Protein AF-A0A100VZN6-F1 (afdb_monomer_lite)

Radius of gyration: 18.13 Å; chains: 1; bounding box: 54×44×52 Å

InterPro domains:
  IPR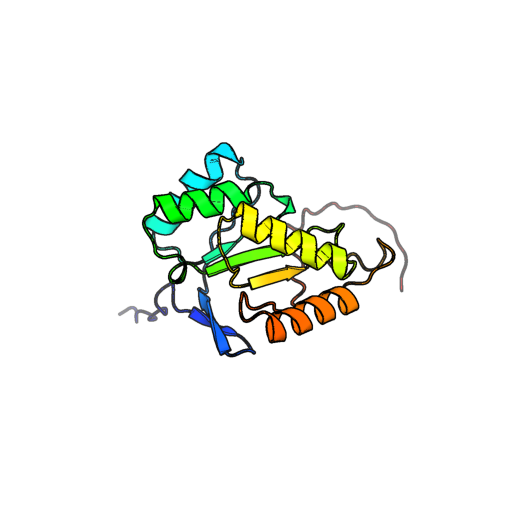018170 Aldo/keto reductase, conserved site [PS00798] (48-65)
  IPR020471 Aldo-keto reductase [PR00069] (44-68)
  IPR020471 Aldo-keto reductase [PR00069] (100-118)
  IPR020471 Aldo-keto reductase [PTHR43827] (14-124)
  IPR023210 NADP-dependent oxidoreductase domain [PF00248] (31-123)
  IPR036812 NAD(P)-dependent oxidoreductase domain superfamily [G3DSA:3.20.20.100] (6-140)
  IPR036812 NAD(P)-dependent oxidoreductase domain superfamily [SSF51430] (12-123)

Secondary structure (DSSP, 8-state):
------PPPTTPEEEPTTS-EEESS-EE-TT--HHHHHHHHHHHHHTT--EEE--GGGS-HHHHHHHHHHTT--GGGSEEEEEE-TT--SHHHHHHHHHHHHHHHT-S--SEEEES---TTSSSS-HHHHHHHHHHHHHHHSS------B------------------

pLDDT: mean 77.94, std 24.44, range [25.25, 98.75]

Structure (mmCIF, N/CA/C/O backbone):
data_AF-A0A100VZN6-F1
#
_entry.id   AF-A0A100VZN6-F1
#
loop_
_atom_site.group_PDB
_atom_site.id
_atom_site.type_symbol
_atom_site.label_atom_id
_atom_site.label_alt_id
_atom_site.label_comp_id
_atom_site.label_asym_id
_atom_site.label_entity_id
_atom_site.label_seq_id
_atom_site.pdbx_PDB_ins_code
_atom_site.Cartn_x
_atom_site.Cartn_y
_atom_site.Cartn_z
_atom_site.occupancy
_atom_site.B_iso_or_equiv
_atom_site.auth_seq_id
_atom_site.auth_comp_id
_atom_site.auth_asym_id
_atom_site.auth_atom_id
_atom_site.pdbx_PDB_model_num
ATOM 1 N N . MET A 1 1 ? 1.903 29.029 32.010 1.00 39.12 1 MET A N 1
ATOM 2 C CA . MET A 1 1 ? 0.889 28.816 30.955 1.00 39.12 1 MET A CA 1
ATOM 3 C C . MET A 1 1 ? 1.608 28.298 29.721 1.00 39.12 1 MET A C 1
ATOM 5 O O . MET A 1 1 ? 2.246 29.079 29.031 1.00 39.12 1 MET A O 1
ATOM 9 N N . VAL A 1 2 ? 1.605 26.983 29.504 1.00 38.53 2 VAL A N 1
ATOM 10 C CA . VAL A 1 2 ? 2.081 26.403 28.240 1.00 38.53 2 VAL A CA 1
ATOM 11 C C . VAL A 1 2 ? 0.908 26.506 27.277 1.00 38.53 2 VAL A C 1
ATOM 13 O O . VAL A 1 2 ? -0.135 25.905 27.516 1.00 38.53 2 VAL A O 1
ATOM 16 N N . THR A 1 3 ? 1.039 27.327 26.242 1.00 41.78 3 THR A N 1
ATOM 17 C CA . THR A 1 3 ? 0.080 27.355 25.142 1.00 41.78 3 THR A CA 1
ATOM 18 C C . THR A 1 3 ? 0.146 25.995 24.456 1.00 41.78 3 THR A C 1
ATOM 20 O O . THR A 1 3 ? 1.171 25.622 23.884 1.00 41.78 3 THR A O 1
ATOM 23 N N . SER A 1 4 ? -0.919 25.197 24.564 1.00 39.62 4 SER A N 1
ATOM 24 C CA . SER A 1 4 ? -1.021 23.955 23.807 1.00 39.62 4 SER A CA 1
ATOM 25 C C . SER A 1 4 ? -1.022 24.328 22.329 1.00 39.62 4 SER A C 1
ATOM 27 O O . SER A 1 4 ? -1.999 24.882 21.825 1.00 39.62 4 SER A O 1
ATOM 29 N N . LYS A 1 5 ? 0.078 24.049 21.628 1.00 44.53 5 LYS A N 1
ATOM 30 C CA . LYS A 1 5 ? 0.048 23.936 20.172 1.00 44.53 5 LYS A CA 1
ATOM 31 C C . LYS A 1 5 ? -1.001 22.871 19.867 1.00 44.53 5 LYS A C 1
ATOM 33 O O . LYS A 1 5 ? -0.800 21.703 20.190 1.00 44.53 5 LYS A O 1
ATOM 38 N N . THR A 1 6 ? -2.140 23.276 19.324 1.00 43.06 6 THR A N 1
ATOM 39 C CA . THR A 1 6 ? -3.114 22.354 18.755 1.00 43.06 6 THR A CA 1
ATOM 40 C C . THR A 1 6 ? -2.440 21.687 17.566 1.00 43.06 6 THR A C 1
ATOM 42 O O . THR A 1 6 ? -2.294 22.274 16.496 1.00 43.06 6 THR A O 1
ATOM 45 N N . PHE A 1 7 ? -1.940 20.472 17.777 1.00 47.94 7 PHE A N 1
ATOM 46 C CA . PHE A 1 7 ? -1.597 19.599 16.669 1.00 47.94 7 PHE A CA 1
ATOM 47 C C . PHE A 1 7 ? -2.909 19.220 15.971 1.00 47.94 7 PHE A C 1
ATOM 49 O O . PHE A 1 7 ? -3.898 18.959 16.666 1.00 47.94 7 PHE A O 1
ATOM 56 N N . PRO A 1 8 ? -2.964 19.214 14.627 1.00 54.28 8 PRO A N 1
ATOM 57 C CA . PRO A 1 8 ? -4.097 18.615 13.934 1.00 54.28 8 PRO A CA 1
ATOM 58 C C . PRO A 1 8 ? -4.285 17.179 14.450 1.00 54.28 8 PRO A C 1
ATOM 60 O O . PRO A 1 8 ? -3.299 16.553 14.861 1.00 54.28 8 PRO A O 1
ATOM 63 N N . PRO A 1 9 ? -5.524 16.651 14.479 1.00 58.91 9 PRO A N 1
ATOM 64 C CA . PRO A 1 9 ? -5.742 15.265 14.876 1.00 58.91 9 PRO A CA 1
ATOM 65 C C . PRO A 1 9 ? -4.790 14.382 14.064 1.00 58.91 9 PRO A C 1
ATOM 67 O O . PRO A 1 9 ? -4.635 14.611 12.866 1.00 58.91 9 PRO A O 1
ATOM 70 N N . MET A 1 10 ? -4.135 13.407 14.705 1.00 56.81 10 MET A N 1
ATOM 71 C CA . MET A 1 10 ? -3.037 12.616 14.109 1.00 56.81 10 MET A CA 1
ATOM 72 C C . MET A 1 10 ? -3.405 11.916 12.783 1.00 56.81 10 MET A C 1
ATOM 74 O O . MET A 1 10 ? -2.522 11.457 12.065 1.00 56.81 10 MET A O 1
ATOM 78 N N . ASN A 1 11 ? -4.697 11.890 12.443 1.00 64.31 11 ASN A N 1
ATOM 79 C CA . ASN A 1 11 ? -5.272 11.281 11.251 1.00 64.31 11 ASN A CA 1
ATOM 80 C C . ASN A 1 11 ? -5.847 12.300 10.246 1.00 64.31 11 ASN A C 1
ATOM 82 O O . ASN A 1 11 ? -6.605 11.904 9.364 1.00 64.31 11 ASN A O 1
ATOM 86 N N . ALA A 1 12 ? -5.556 13.601 10.369 1.00 80.75 12 ALA A N 1
ATOM 87 C CA . ALA A 1 12 ? -6.008 14.587 9.388 1.00 80.75 12 ALA A CA 1
ATOM 88 C C . ALA A 1 12 ? -5.410 14.251 8.007 1.00 80.75 12 ALA A C 1
ATOM 90 O O . ALA A 1 12 ? -4.184 14.202 7.874 1.00 80.75 12 ALA A O 1
ATOM 91 N N . PRO A 1 13 ? -6.236 13.989 6.980 1.00 88.06 13 P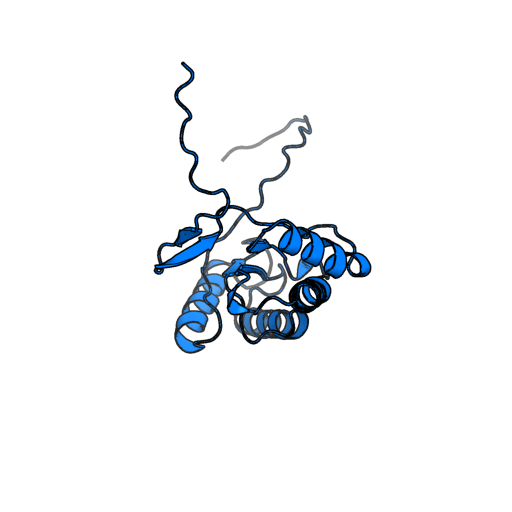RO A N 1
ATOM 92 C CA . PRO A 1 13 ? -5.712 13.606 5.685 1.00 88.06 13 PRO A CA 1
ATOM 93 C C . PRO A 1 13 ? -5.232 14.833 4.905 1.00 88.06 13 PRO A C 1
ATOM 95 O O . PRO A 1 13 ? -5.826 15.914 4.985 1.00 88.06 13 PRO A O 1
ATOM 98 N N . ILE A 1 14 ? -4.172 14.637 4.128 1.00 93.06 14 ILE A N 1
ATOM 99 C CA . ILE A 1 14 ? -3.571 15.637 3.245 1.00 93.06 14 ILE A CA 1
ATOM 100 C C . ILE A 1 14 ? -4.131 15.440 1.838 1.00 93.06 14 ILE A C 1
ATOM 102 O O . ILE A 1 14 ? -4.349 14.310 1.406 1.00 93.06 14 ILE A O 1
ATOM 106 N N . GLU A 1 15 ? -4.373 16.537 1.128 1.00 92.88 15 GLU A N 1
ATOM 107 C CA . GLU A 1 15 ? -4.788 16.502 -0.272 1.00 92.88 15 GLU A CA 1
ATOM 108 C C . GLU A 1 15 ? -3.572 16.330 -1.194 1.00 92.88 15 GLU A C 1
ATOM 110 O O . GLU A 1 15 ? -2.570 17.039 -1.071 1.00 92.88 15 GLU A O 1
ATOM 115 N N . LEU A 1 16 ? -3.657 15.359 -2.098 1.00 90.38 16 LEU A N 1
ATOM 116 C CA . LEU A 1 16 ? -2.693 15.115 -3.164 1.00 90.38 16 LEU A CA 1
ATOM 117 C C . LEU A 1 16 ? -3.001 16.002 -4.380 1.00 90.38 16 LEU A C 1
ATOM 119 O O . LEU A 1 16 ? -4.051 16.629 -4.477 1.00 90.38 16 LEU A O 1
ATOM 123 N N . ASN A 1 17 ? -2.083 16.048 -5.345 1.00 89.19 17 ASN A N 1
ATOM 124 C CA . ASN A 1 17 ? -2.208 16.895 -6.540 1.00 89.19 17 ASN A CA 1
ATOM 125 C C . ASN A 1 17 ? -3.377 16.523 -7.479 1.00 89.19 17 ASN A C 1
ATOM 127 O O . ASN A 1 17 ? -3.660 17.268 -8.416 1.00 89.19 17 ASN A O 1
ATOM 131 N N . ASP A 1 18 ? -4.033 15.389 -7.245 1.00 82.19 18 ASP A N 1
ATOM 132 C CA . ASP A 1 18 ? -5.203 14.898 -7.969 1.00 82.19 18 ASP A CA 1
ATOM 133 C C . ASP A 1 18 ? -6.516 15.062 -7.173 1.00 82.19 18 ASP A C 1
ATOM 135 O O . ASP A 1 18 ? -7.561 14.571 -7.604 1.00 82.19 18 ASP A O 1
ATOM 139 N N . GLY A 1 19 ? -6.467 15.732 -6.013 1.00 88.44 19 GLY A N 1
ATOM 140 C CA . GLY A 1 19 ? -7.597 15.924 -5.100 1.00 88.44 19 GLY A CA 1
ATOM 141 C C . GLY A 1 19 ? -7.880 14.733 -4.175 1.00 88.44 19 GLY A C 1
ATOM 142 O O . GLY A 1 19 ? -8.768 14.813 -3.323 1.00 88.44 19 GLY A O 1
ATOM 143 N N . THR A 1 20 ? -7.144 13.622 -4.302 1.00 87.44 20 THR A N 1
ATOM 144 C CA . THR A 1 20 ? -7.262 12.473 -3.395 1.00 87.44 20 THR A CA 1
ATOM 145 C C . THR A 1 20 ? -6.778 12.855 -1.998 1.00 87.44 20 THR A C 1
ATOM 147 O O . THR A 1 20 ? -5.792 13.572 -1.841 1.00 87.44 20 THR A O 1
ATOM 150 N N . ARG A 1 21 ? -7.452 12.362 -0.954 1.00 90.50 21 ARG A N 1
ATOM 151 C CA . ARG A 1 21 ? -7.091 12.638 0.443 1.00 90.50 21 ARG A CA 1
ATOM 152 C C . ARG A 1 21 ? -6.417 11.418 1.063 1.00 90.50 21 ARG A C 1
ATOM 154 O O . ARG A 1 21 ? -7.051 10.378 1.198 1.00 90.50 21 ARG A O 1
ATOM 161 N N . ILE A 1 22 ? -5.157 11.555 1.462 1.00 93.75 22 ILE A N 1
ATOM 162 C CA . ILE A 1 22 ? -4.363 10.481 2.072 1.00 93.75 22 ILE A CA 1
ATOM 163 C C . ILE A 1 22 ? -4.177 10.726 3.577 1.00 93.75 22 ILE A C 1
ATOM 165 O O . ILE A 1 22 ? -3.805 11.839 3.961 1.00 93.75 22 ILE A O 1
ATOM 169 N N . PRO A 1 23 ? -4.395 9.735 4.463 1.00 94.19 23 PRO A N 1
ATOM 170 C CA . PRO A 1 23 ? -4.049 9.884 5.873 1.00 94.19 23 PRO A CA 1
ATOM 171 C C . PRO A 1 23 ? -2.542 10.097 6.048 1.00 94.19 23 PRO A C 1
ATOM 173 O O . PRO A 1 23 ? -1.725 9.330 5.532 1.00 94.19 23 PRO A O 1
ATOM 176 N N . GLN A 1 24 ? -2.178 11.142 6.794 1.00 93.25 24 GLN A N 1
ATOM 177 C CA . GLN A 1 24 ? -0.785 11.565 6.962 1.00 93.25 24 GLN A CA 1
ATOM 178 C C . GLN A 1 24 ? 0.092 10.505 7.651 1.00 93.25 24 GLN A C 1
ATOM 180 O O . GLN A 1 24 ? 1.298 10.452 7.410 1.00 93.25 24 GLN A O 1
ATOM 185 N N . LEU A 1 25 ? -0.509 9.666 8.498 1.00 93.94 25 LEU A N 1
ATOM 186 C CA . LEU A 1 25 ? 0.158 8.583 9.209 1.00 93.94 25 LEU A CA 1
ATOM 187 C C . LEU A 1 25 ? -0.326 7.226 8.684 1.00 93.94 25 LEU A C 1
ATOM 189 O O . LEU A 1 25 ? -1.526 6.952 8.688 1.00 93.94 25 LEU A O 1
ATOM 193 N N . GLY A 1 26 ? 0.619 6.381 8.268 1.00 95.50 26 GLY A N 1
ATOM 194 C CA . GLY A 1 26 ? 0.360 5.027 7.781 1.00 95.50 26 GLY A CA 1
ATOM 195 C C . GLY A 1 26 ? 1.150 3.960 8.536 1.00 95.50 26 GLY A C 1
ATOM 196 O O . GLY A 1 26 ? 2.198 4.241 9.120 1.00 95.50 26 GLY A O 1
ATOM 197 N N . PHE A 1 27 ? 0.638 2.732 8.518 1.00 98.12 27 PHE A N 1
ATOM 198 C CA . PHE A 1 27 ? 1.274 1.549 9.090 1.00 98.12 27 PHE A CA 1
ATOM 199 C C . PHE A 1 27 ? 1.885 0.691 7.978 1.00 98.12 27 PHE A C 1
ATOM 201 O O . PHE A 1 27 ? 1.167 0.173 7.126 1.00 98.12 27 PHE A O 1
ATOM 208 N N . GLY A 1 28 ? 3.212 0.552 7.978 1.00 98.12 28 GLY A N 1
ATOM 209 C CA . GLY A 1 28 ? 3.939 -0.260 7.001 1.00 98.12 28 GLY A CA 1
ATOM 210 C C . GLY A 1 28 ? 4.102 -1.711 7.452 1.00 98.12 28 GLY A C 1
ATOM 211 O O . GLY A 1 28 ? 4.523 -1.958 8.580 1.00 98.12 28 GLY A O 1
ATOM 212 N N . VAL A 1 29 ? 3.840 -2.670 6.558 1.00 98.25 29 VAL A N 1
ATOM 213 C CA . VAL A 1 29 ? 3.890 -4.119 6.870 1.00 98.25 29 VAL A CA 1
ATOM 214 C C . VAL A 1 29 ? 5.174 -4.823 6.41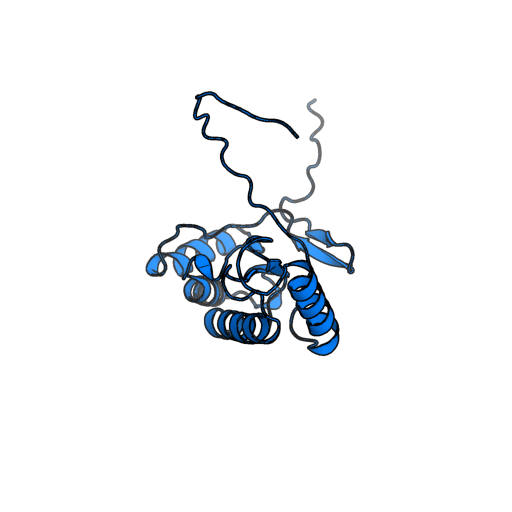1 1.00 98.25 29 VAL A C 1
ATOM 216 O O . VAL A 1 29 ? 5.240 -6.054 6.331 1.00 98.25 29 VAL A O 1
ATOM 219 N N . PHE A 1 30 ? 6.218 -4.060 6.081 1.00 97.56 30 PHE A N 1
ATOM 220 C CA . PHE A 1 30 ? 7.493 -4.618 5.635 1.00 97.56 30 PHE A CA 1
ATOM 221 C C . PHE A 1 30 ? 8.122 -5.521 6.707 1.00 97.56 30 PHE A C 1
ATOM 223 O O . PHE A 1 30 ? 8.234 -5.132 7.868 1.00 97.56 30 PHE A O 1
ATOM 230 N N . LYS A 1 31 ? 8.586 -6.709 6.292 1.00 96.25 31 LYS A N 1
ATOM 231 C CA . LYS A 1 31 ? 9.199 -7.749 7.147 1.00 96.25 31 LYS A CA 1
ATOM 232 C C . LYS A 1 31 ? 8.290 -8.337 8.230 1.00 96.25 31 LYS A C 1
ATOM 234 O O . LYS A 1 31 ? 8.786 -9.038 9.109 1.00 96.25 31 LYS A O 1
ATOM 239 N N . ILE A 1 32 ? 6.984 -8.105 8.158 1.00 97.81 32 ILE A N 1
ATOM 240 C CA . ILE A 1 32 ? 6.026 -8.906 8.917 1.00 97.81 32 ILE A CA 1
ATOM 241 C C . ILE A 1 32 ? 5.814 -10.210 8.147 1.00 97.81 32 ILE A C 1
ATOM 243 O O . ILE A 1 32 ? 5.508 -10.189 6.953 1.00 97.81 32 ILE A O 1
ATOM 247 N N . GLU A 1 33 ? 6.030 -11.331 8.830 1.00 97.44 33 GLU A N 1
ATOM 248 C CA . GLU A 1 33 ? 5.791 -12.673 8.292 1.00 97.44 33 GLU A CA 1
ATOM 249 C C . GLU A 1 33 ? 4.334 -12.791 7.810 1.00 97.44 33 GLU A C 1
ATOM 251 O O . GLU A 1 33 ? 3.442 -12.324 8.529 1.00 97.44 33 GLU A O 1
ATOM 256 N N . PRO A 1 34 ? 4.065 -13.390 6.632 1.00 97.19 34 PRO A N 1
ATOM 257 C CA . PRO A 1 34 ? 2.722 -13.429 6.049 1.00 97.19 34 PRO A CA 1
ATOM 258 C C . PRO A 1 34 ? 1.630 -13.911 7.011 1.00 97.19 34 PRO A C 1
ATOM 260 O O . PRO A 1 34 ? 0.546 -13.334 7.052 1.00 97.19 34 PRO A O 1
ATOM 263 N N . GLU A 1 35 ? 1.939 -14.901 7.846 1.00 97.75 35 GLU A N 1
ATOM 264 C CA . GLU A 1 35 ? 1.017 -15.513 8.807 1.00 97.75 35 GLU A CA 1
ATOM 265 C C . GLU A 1 35 ? 0.668 -14.581 9.980 1.00 97.75 35 GLU A C 1
ATOM 267 O O . GLU A 1 35 ? -0.320 -14.796 10.680 1.00 97.75 35 GLU A O 1
ATOM 272 N N . LYS A 1 36 ? 1.474 -13.539 10.215 1.00 98.44 36 LYS A N 1
ATOM 273 C CA . LYS A 1 36 ? 1.273 -12.543 11.280 1.00 98.44 36 LYS A CA 1
ATOM 274 C C . LYS A 1 36 ? 0.692 -11.228 10.766 1.00 98.44 36 LYS A C 1
ATOM 276 O O . LYS A 1 36 ? 0.268 -10.399 11.574 1.00 98.44 36 LYS A O 1
ATOM 281 N N . THR A 1 37 ? 0.666 -11.018 9.449 1.00 98.69 37 THR A N 1
ATOM 282 C CA . THR A 1 37 ? 0.269 -9.736 8.856 1.00 98.69 37 THR A CA 1
ATOM 283 C C . THR A 1 37 ? -1.179 -9.372 9.161 1.00 98.69 37 THR A C 1
ATOM 285 O O . THR A 1 37 ? -1.420 -8.231 9.548 1.00 98.69 37 THR A O 1
ATOM 288 N N . ALA A 1 38 ? -2.124 -10.315 9.083 1.00 98.75 38 ALA A N 1
ATOM 289 C CA . ALA A 1 38 ? -3.535 -10.038 9.374 1.00 98.75 38 ALA A CA 1
ATOM 290 C C . ALA A 1 38 ? -3.744 -9.517 10.802 1.00 98.75 38 ALA A C 1
ATOM 292 O O . ALA A 1 38 ? -4.345 -8.460 11.001 1.00 98.75 38 ALA A O 1
ATOM 293 N N . ALA A 1 39 ? -3.150 -10.189 11.791 1.00 98.69 39 ALA A N 1
ATOM 294 C CA . ALA A 1 39 ? -3.219 -9.767 13.187 1.00 98.69 39 ALA A CA 1
ATOM 295 C C . ALA A 1 39 ? -2.574 -8.387 13.410 1.00 98.69 39 ALA A C 1
ATOM 297 O O . ALA A 1 39 ? -3.146 -7.541 14.095 1.00 98.69 39 ALA A O 1
ATOM 298 N N . ALA A 1 40 ? -1.405 -8.133 12.811 1.00 98.69 40 ALA A N 1
ATOM 299 C CA . ALA A 1 40 ? -0.720 -6.847 12.935 1.00 98.69 40 ALA A CA 1
ATOM 300 C C . ALA A 1 40 ? -1.525 -5.694 12.311 1.00 98.69 40 ALA A C 1
ATOM 302 O O . ALA A 1 40 ? -1.658 -4.632 12.922 1.00 98.69 40 ALA A O 1
ATOM 303 N N . VAL A 1 41 ? -2.091 -5.913 11.120 1.00 98.69 41 VAL A N 1
ATOM 304 C CA . VAL A 1 41 ? -2.946 -4.937 10.432 1.00 98.69 41 VAL A CA 1
ATOM 305 C C . VAL A 1 41 ? -4.203 -4.660 11.245 1.00 98.69 41 VAL A C 1
ATOM 307 O O . VAL A 1 41 ? -4.510 -3.494 11.483 1.00 98.69 41 VAL A O 1
ATOM 310 N N . LYS A 1 42 ? -4.878 -5.699 11.749 1.00 98.62 42 LYS A N 1
ATOM 311 C CA . LYS A 1 42 ? -6.052 -5.532 12.610 1.00 98.62 42 LYS A CA 1
ATOM 312 C C . LYS A 1 42 ? -5.733 -4.660 13.828 1.00 98.62 42 LYS A C 1
ATOM 314 O O . LYS A 1 42 ? -6.444 -3.696 14.087 1.00 98.62 42 LYS A O 1
ATOM 319 N N . VAL A 1 43 ? -4.635 -4.941 14.535 1.00 98.50 43 VAL A N 1
ATOM 320 C CA . VAL A 1 43 ? -4.214 -4.142 15.701 1.00 98.50 43 VAL A CA 1
ATOM 321 C C . VAL A 1 43 ? -3.954 -2.684 15.319 1.00 98.50 43 VAL A C 1
ATOM 323 O O . VAL A 1 43 ? -4.379 -1.781 16.037 1.00 98.50 43 VAL A O 1
ATOM 326 N N . ALA A 1 44 ? -3.292 -2.424 14.188 1.00 97.81 44 ALA A N 1
ATOM 327 C CA . ALA A 1 44 ? -3.081 -1.055 13.723 1.00 97.81 44 ALA A CA 1
ATOM 328 C C . ALA A 1 44 ? -4.419 -0.329 13.479 1.00 97.81 44 ALA A C 1
ATOM 330 O O . ALA A 1 44 ? -4.598 0.813 13.910 1.00 97.81 44 ALA A O 1
ATOM 331 N N . LEU A 1 45 ? -5.382 -0.997 12.840 1.00 96.94 45 LEU A N 1
ATOM 332 C CA . LEU A 1 45 ? -6.709 -0.440 12.568 1.00 96.94 45 LEU A CA 1
ATOM 333 C C . LEU A 1 45 ? -7.526 -0.208 13.851 1.00 96.94 45 LEU A C 1
ATOM 335 O O . LEU A 1 45 ? -8.159 0.847 13.971 1.00 96.94 45 LEU A O 1
ATOM 339 N N . ASP A 1 46 ? -7.451 -1.126 14.821 1.00 96.00 46 ASP A N 1
ATOM 340 C CA . ASP A 1 46 ? -8.084 -1.011 16.145 1.00 96.00 46 ASP A CA 1
ATOM 341 C C . ASP A 1 46 ? -7.531 0.195 16.933 1.00 96.00 46 ASP A C 1
ATOM 343 O O . ASP A 1 46 ? -8.276 0.902 17.609 1.00 96.00 46 ASP A O 1
ATOM 347 N N . VAL A 1 47 ? -6.226 0.477 16.810 1.00 94.88 47 VAL A N 1
ATOM 348 C CA . VAL A 1 47 ? -5.560 1.644 17.431 1.00 94.88 47 VAL A CA 1
ATOM 349 C C . VAL A 1 47 ? -5.895 2.960 16.708 1.00 94.88 47 VAL A C 1
ATOM 351 O O . VAL A 1 47 ? -5.636 4.046 17.227 1.00 94.88 47 VAL A O 1
ATOM 354 N N . GLY A 1 48 ? -6.520 2.884 15.531 1.00 93.69 48 GLY A N 1
ATOM 355 C CA . GLY A 1 48 ? -7.032 4.042 14.804 1.00 93.69 48 GLY A CA 1
ATOM 356 C C . GLY A 1 48 ? -6.245 4.417 13.553 1.00 93.69 48 GLY A C 1
ATOM 357 O O . GLY A 1 48 ? -6.513 5.475 12.985 1.00 93.69 48 GLY A O 1
ATOM 358 N N . TYR A 1 49 ? -5.309 3.587 13.079 1.00 96.31 49 TYR A N 1
ATOM 359 C CA . TYR A 1 49 ? -4.723 3.795 11.753 1.00 96.31 49 TYR A CA 1
ATOM 360 C C . TYR A 1 49 ? -5.801 3.655 10.677 1.00 96.31 49 TYR A C 1
ATOM 362 O O . TYR A 1 49 ? -6.713 2.835 10.786 1.00 96.31 49 TYR A O 1
ATOM 370 N N . ARG A 1 50 ? -5.695 4.461 9.622 1.00 96.50 50 ARG A N 1
ATOM 371 C CA . ARG A 1 50 ? -6.569 4.388 8.438 1.00 96.50 50 ARG A CA 1
ATOM 372 C C . ARG A 1 50 ? -5.781 4.359 7.133 1.00 96.50 50 ARG A C 1
ATOM 374 O O . ARG A 1 50 ? -6.354 4.536 6.071 1.00 96.50 50 ARG A O 1
ATOM 381 N N . HIS A 1 51 ? -4.472 4.133 7.211 1.00 97.25 51 HIS A N 1
ATOM 382 C CA . HIS A 1 51 ? -3.599 3.981 6.056 1.00 97.25 51 HIS A CA 1
ATOM 383 C C . HIS A 1 51 ? -2.654 2.800 6.287 1.00 97.25 51 HIS A C 1
ATOM 385 O O . HIS A 1 51 ? -1.912 2.791 7.269 1.00 97.25 51 HIS A O 1
ATOM 391 N N . ILE A 1 52 ? -2.700 1.810 5.396 1.00 98.44 52 ILE A N 1
ATOM 392 C CA . ILE A 1 52 ? -1.824 0.635 5.400 1.00 98.44 52 ILE A CA 1
ATOM 393 C C . ILE A 1 52 ? -0.911 0.686 4.174 1.00 98.44 52 ILE A C 1
ATOM 395 O O . ILE A 1 52 ? -1.384 0.823 3.048 1.00 98.44 52 ILE A O 1
ATOM 399 N N . ASP A 1 53 ? 0.396 0.564 4.396 1.00 98.44 53 ASP A N 1
ATOM 400 C CA . ASP A 1 53 ? 1.415 0.517 3.348 1.00 98.44 53 ASP A CA 1
ATOM 401 C C . ASP A 1 53 ? 1.983 -0.903 3.220 1.00 98.44 53 ASP A C 1
ATOM 403 O O . ASP A 1 53 ? 2.530 -1.472 4.169 1.00 98.44 53 ASP A O 1
ATOM 407 N N . THR A 1 54 ? 1.860 -1.474 2.025 1.00 98.44 54 THR A N 1
ATOM 408 C CA . THR A 1 54 ? 2.379 -2.793 1.654 1.00 98.44 54 THR A CA 1
ATOM 409 C C . THR A 1 54 ? 3.113 -2.734 0.310 1.00 98.44 54 THR A C 1
ATOM 411 O O . THR A 1 54 ? 3.354 -1.657 -0.237 1.00 98.44 54 THR A O 1
ATOM 414 N N . ALA A 1 55 ? 3.560 -3.876 -0.197 1.00 97.69 55 ALA A N 1
ATOM 415 C CA . ALA A 1 55 ? 4.114 -4.040 -1.532 1.00 97.69 55 ALA A CA 1
ATOM 416 C C . ALA A 1 55 ? 4.025 -5.509 -1.945 1.00 97.69 55 ALA A C 1
ATOM 418 O O . ALA A 1 55 ? 4.206 -6.396 -1.109 1.00 97.69 55 ALA A O 1
ATOM 419 N N . GLN A 1 56 ? 3.915 -5.768 -3.247 1.00 97.00 56 GLN A N 1
ATOM 420 C CA . GLN A 1 56 ? 3.967 -7.126 -3.808 1.00 97.00 56 GLN A CA 1
ATOM 421 C C . GLN A 1 56 ? 5.197 -7.908 -3.330 1.00 97.00 56 GLN A C 1
ATOM 423 O O . GLN A 1 56 ? 5.123 -9.073 -2.950 1.00 97.00 56 GLN A O 1
ATOM 428 N N . MET A 1 57 ? 6.348 -7.230 -3.285 1.00 96.25 57 MET A N 1
ATOM 429 C CA . MET A 1 57 ? 7.625 -7.814 -2.866 1.00 96.25 57 MET A CA 1
ATOM 430 C C . MET A 1 57 ? 7.630 -8.288 -1.404 1.00 96.25 57 MET A C 1
ATOM 432 O O . MET A 1 57 ? 8.482 -9.087 -1.028 1.00 96.25 57 MET A O 1
ATOM 436 N N . TYR A 1 58 ? 6.716 -7.797 -0.562 1.00 97.44 58 TYR A N 1
ATOM 437 C CA . TYR A 1 58 ? 6.642 -8.211 0.840 1.00 97.44 58 TYR A CA 1
ATOM 438 C C . TYR A 1 58 ? 5.966 -9.579 0.994 1.00 97.44 58 TYR A C 1
ATOM 440 O O . TYR A 1 58 ? 6.120 -10.209 2.036 1.00 97.44 58 TYR A O 1
ATOM 448 N N . GLY A 1 59 ? 5.246 -10.049 -0.034 1.00 97.50 59 GLY A N 1
ATOM 449 C CA . GLY A 1 59 ? 4.634 -11.379 -0.056 1.00 97.50 59 GLY A CA 1
ATOM 450 C C . GLY A 1 59 ? 3.492 -11.565 0.945 1.00 97.50 59 GLY A C 1
ATOM 451 O O . GLY A 1 59 ? 3.149 -12.698 1.267 1.00 97.50 59 GLY A O 1
ATOM 452 N N . ASN A 1 60 ? 2.916 -10.476 1.462 1.00 98.38 60 ASN A N 1
ATOM 453 C CA . ASN A 1 60 ? 1.945 -10.520 2.554 1.00 98.38 60 ASN A CA 1
ATOM 454 C C . ASN A 1 60 ? 0.674 -9.678 2.311 1.00 98.38 60 ASN A C 1
ATOM 456 O O . ASN A 1 60 ? -0.077 -9.417 3.249 1.00 98.38 60 ASN A O 1
ATOM 460 N N . GLU A 1 61 ? 0.383 -9.302 1.059 1.00 98.62 61 GLU A N 1
ATOM 461 C CA . GLU A 1 61 ? -0.826 -8.539 0.689 1.00 98.62 61 GLU A CA 1
ATOM 462 C C . GLU A 1 61 ? -2.127 -9.265 1.065 1.00 98.62 61 GLU A C 1
ATOM 464 O O . GLU A 1 61 ? -3.076 -8.625 1.511 1.00 98.62 61 GLU A O 1
ATOM 469 N N . ARG A 1 62 ? -2.152 -10.604 1.009 1.00 98.69 62 ARG A N 1
ATOM 470 C CA . ARG A 1 62 ? -3.302 -11.390 1.487 1.00 98.69 62 ARG A CA 1
ATOM 471 C C . ARG A 1 62 ? -3.622 -11.132 2.955 1.00 98.69 62 ARG A C 1
ATO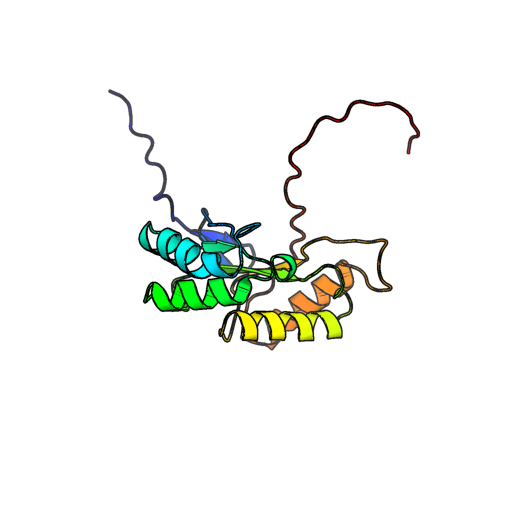M 473 O O . ARG A 1 62 ? -4.776 -10.887 3.296 1.00 98.69 62 ARG A O 1
ATOM 480 N N . GLY A 1 63 ? -2.592 -11.106 3.800 1.00 98.62 63 GLY A N 1
ATOM 481 C CA . GLY A 1 63 ? -2.753 -10.794 5.215 1.00 98.62 63 GLY A CA 1
ATOM 482 C C . GLY A 1 63 ? -3.258 -9.367 5.441 1.00 98.62 63 GLY A C 1
ATOM 483 O O . GLY A 1 63 ? -3.990 -9.129 6.392 1.00 98.62 63 GLY A O 1
ATOM 484 N N . VAL A 1 64 ? -2.937 -8.414 4.557 1.00 98.69 64 VAL A N 1
ATOM 485 C CA . VAL A 1 64 ? -3.500 -7.053 4.630 1.00 98.69 64 VAL A CA 1
ATOM 486 C C . VAL A 1 64 ? -5.008 -7.071 4.380 1.00 98.69 64 VAL A C 1
ATOM 488 O O . VAL A 1 64 ? -5.760 -6.517 5.180 1.00 98.69 64 VAL A O 1
ATOM 491 N N . GLY A 1 65 ? -5.453 -7.740 3.313 1.00 98.19 65 GLY A N 1
ATOM 492 C CA . GLY A 1 65 ? -6.878 -7.877 2.998 1.00 98.19 65 GLY A CA 1
ATOM 493 C C . GLY A 1 65 ? -7.671 -8.610 4.084 1.00 98.19 65 GLY A C 1
ATOM 494 O O . GLY A 1 65 ? -8.774 -8.205 4.448 1.00 98.19 65 GLY A O 1
ATOM 495 N N . GLU A 1 66 ? -7.101 -9.676 4.646 1.00 98.62 66 GLU A N 1
ATOM 496 C CA . GLU A 1 66 ? -7.664 -10.394 5.797 1.00 98.62 66 GLU A CA 1
ATOM 497 C C . GLU A 1 66 ? -7.749 -9.503 7.041 1.00 98.62 66 GLU A C 1
ATOM 499 O O . GLU A 1 66 ? -8.832 -9.355 7.597 1.00 98.62 66 GLU A O 1
ATOM 504 N N . GLY A 1 67 ? -6.666 -8.815 7.416 1.00 98.50 67 GLY A N 1
ATOM 505 C CA . GLY A 1 67 ? -6.643 -7.956 8.603 1.00 98.50 67 GLY A CA 1
ATOM 506 C C . GLY A 1 67 ? -7.646 -6.797 8.557 1.00 98.50 67 GLY A C 1
ATOM 507 O O . GLY A 1 67 ? -8.196 -6.427 9.592 1.00 98.50 67 GLY A O 1
ATOM 508 N N . ILE A 1 68 ? -7.922 -6.245 7.369 1.00 98.25 68 ILE A N 1
ATOM 509 C CA . ILE A 1 68 ? -8.963 -5.219 7.184 1.00 98.25 68 ILE A CA 1
ATOM 510 C C . ILE A 1 68 ? -10.359 -5.808 7.414 1.00 98.25 68 ILE A C 1
ATOM 512 O O . ILE A 1 68 ? -11.151 -5.222 8.153 1.00 98.25 68 ILE A O 1
ATOM 516 N N . ARG A 1 69 ? -10.650 -6.979 6.829 1.00 97.81 69 ARG A N 1
ATOM 517 C CA . ARG A 1 69 ? -11.936 -7.673 7.022 1.00 97.81 69 ARG A CA 1
ATOM 518 C C . ARG A 1 69 ? -12.146 -8.072 8.482 1.00 97.81 69 ARG A C 1
ATOM 520 O O . ARG A 1 69 ? -13.228 -7.853 9.017 1.00 97.81 69 ARG A O 1
ATOM 527 N N . ASP A 1 70 ? -11.105 -8.573 9.141 1.00 98.31 70 ASP A N 1
ATOM 528 C CA . ASP A 1 70 ? -11.145 -8.975 10.551 1.00 98.31 70 ASP A CA 1
ATOM 529 C C . ASP A 1 70 ? -11.317 -7.784 11.506 1.00 98.31 70 ASP A C 1
ATOM 531 O O . ASP A 1 70 ? -11.852 -7.939 12.606 1.00 98.31 70 ASP A O 1
ATOM 535 N N . ALA A 1 71 ? -10.880 -6.585 11.106 1.00 97.19 71 ALA A N 1
ATOM 536 C CA . ALA A 1 71 ? -11.153 -5.348 11.839 1.00 97.19 71 ALA A CA 1
ATOM 537 C C . ALA A 1 71 ? -12.618 -4.889 11.711 1.00 97.19 71 ALA A C 1
ATOM 539 O O . ALA A 1 71 ? -13.035 -3.987 12.437 1.00 97.19 71 ALA A O 1
ATOM 540 N N . GLY A 1 72 ? -13.400 -5.495 10.809 1.00 96.50 72 GLY A N 1
ATOM 541 C CA . GLY A 1 72 ? -14.800 -5.144 10.573 1.00 96.50 72 GLY A CA 1
ATOM 542 C C . GLY A 1 72 ? -14.991 -3.744 9.987 1.00 96.50 72 GLY A C 1
ATOM 543 O O . GLY A 1 72 ? -16.048 -3.151 10.183 1.00 96.50 72 GLY A O 1
ATOM 544 N N . LEU A 1 73 ? -13.966 -3.197 9.323 1.00 93.56 73 LEU A N 1
ATOM 545 C CA . LEU A 1 73 ? -14.036 -1.895 8.662 1.00 93.56 73 LEU A CA 1
ATOM 546 C C . LEU A 1 73 ? -14.486 -2.049 7.213 1.00 93.56 73 LEU A C 1
ATOM 548 O O . LEU A 1 73 ? -14.073 -2.982 6.517 1.00 93.56 73 LEU A O 1
ATOM 552 N N . ASP A 1 74 ? -15.265 -1.080 6.740 1.00 92.75 74 ASP A N 1
ATOM 553 C CA . ASP A 1 74 ? -15.579 -0.983 5.325 1.00 92.75 74 ASP A CA 1
ATOM 554 C C . ASP A 1 74 ? -14.302 -0.681 4.537 1.00 92.75 74 ASP A C 1
ATOM 556 O O . ASP A 1 74 ? -13.434 0.090 4.959 1.00 92.75 74 ASP A O 1
ATOM 560 N N . ARG A 1 75 ? -14.184 -1.262 3.340 1.00 94.38 75 ARG A N 1
ATOM 561 C CA . ARG A 1 75 ? -13.002 -1.067 2.487 1.00 94.38 75 ARG A CA 1
ATOM 562 C C . ARG A 1 75 ? -12.741 0.418 2.190 1.00 94.38 75 ARG A C 1
ATOM 564 O O . ARG A 1 75 ? -11.580 0.808 2.096 1.00 94.38 75 ARG A O 1
ATOM 571 N N . GLY A 1 76 ? -13.793 1.234 2.095 1.00 92.94 76 GLY A N 1
ATOM 572 C CA . GLY A 1 76 ? -13.717 2.684 1.879 1.00 92.94 76 GLY A CA 1
ATOM 573 C C . GLY A 1 76 ? -13.100 3.483 3.030 1.00 92.94 76 GLY A C 1
ATOM 574 O O . GLY A 1 76 ? -12.640 4.599 2.803 1.00 92.94 76 GLY A O 1
ATOM 575 N N . ASP A 1 77 ? -13.034 2.913 4.235 1.00 93.69 77 ASP A N 1
ATOM 576 C CA . ASP A 1 77 ? -12.493 3.594 5.415 1.00 93.69 77 ASP A CA 1
ATOM 577 C C . ASP A 1 77 ? -10.973 3.445 5.549 1.00 93.69 77 ASP A C 1
ATOM 579 O O . ASP A 1 77 ? -10.349 4.135 6.358 1.00 93.69 77 ASP A O 1
ATOM 583 N N . VAL A 1 78 ? -10.353 2.545 4.782 1.00 95.88 78 VAL A N 1
ATOM 584 C CA . VAL A 1 78 ? -8.922 2.237 4.881 1.00 95.88 78 VAL A CA 1
ATOM 585 C C . VAL A 1 78 ? -8.221 2.607 3.585 1.00 95.88 78 VAL A C 1
ATOM 587 O O . VAL A 1 78 ? -8.497 2.039 2.541 1.00 95.88 78 VAL A O 1
ATOM 590 N N . PHE A 1 79 ? -7.255 3.515 3.649 1.00 96.12 79 PHE A N 1
ATOM 591 C CA . PHE A 1 79 ? -6.390 3.847 2.525 1.00 96.12 79 PHE A CA 1
ATOM 592 C C . PHE A 1 79 ? -5.294 2.782 2.377 1.00 96.12 79 PHE A C 1
ATOM 594 O O . PHE A 1 79 ? -4.486 2.594 3.288 1.00 96.12 79 PHE A O 1
ATOM 601 N N . ILE A 1 80 ? -5.227 2.085 1.245 1.00 97.44 80 ILE A N 1
ATOM 602 C CA . ILE A 1 80 ? -4.192 1.077 0.980 1.00 97.44 80 ILE A CA 1
ATOM 603 C C . ILE A 1 80 ? -3.200 1.613 -0.047 1.00 97.44 80 ILE A C 1
ATOM 605 O O . ILE A 1 80 ? -3.575 1.949 -1.172 1.00 97.44 80 ILE A O 1
ATOM 609 N N . THR A 1 81 ? -1.922 1.612 0.329 1.00 97.69 81 THR A N 1
ATOM 610 C CA . THR A 1 81 ? -0.802 1.814 -0.591 1.00 97.69 81 THR A CA 1
ATOM 611 C C . THR A 1 81 ? -0.136 0.472 -0.886 1.00 97.69 81 THR A C 1
ATOM 613 O O . THR A 1 81 ? 0.282 -0.218 0.043 1.00 97.69 81 THR A O 1
ATOM 616 N N . SER A 1 82 ? 0.014 0.108 -2.162 1.00 97.12 82 SER A N 1
ATOM 617 C CA . SER A 1 82 ? 0.886 -1.002 -2.583 1.00 97.12 82 SER A CA 1
ATOM 618 C C . SER A 1 82 ? 1.897 -0.554 -3.644 1.00 97.12 82 SER A C 1
ATOM 620 O O . SER A 1 82 ? 1.913 0.600 -4.078 1.00 97.12 82 SER A O 1
ATOM 622 N N . LYS A 1 83 ? 2.826 -1.438 -4.007 1.00 96.44 83 LYS A N 1
ATOM 623 C CA . LYS A 1 83 ? 3.962 -1.123 -4.875 1.00 96.44 83 LYS A CA 1
ATOM 624 C C . LYS A 1 83 ? 4.217 -2.248 -5.866 1.00 96.44 83 LYS A C 1
ATOM 626 O O . LYS A 1 83 ? 4.316 -3.414 -5.473 1.00 96.44 83 LYS A O 1
ATOM 631 N N . LEU A 1 84 ? 4.406 -1.859 -7.122 1.00 93.38 84 LEU A N 1
ATOM 632 C CA . LEU A 1 84 ? 4.775 -2.718 -8.234 1.00 93.38 84 LEU A CA 1
ATOM 633 C C . LEU A 1 84 ? 6.145 -3.350 -7.996 1.00 93.38 84 LEU A C 1
ATOM 635 O O . LEU A 1 84 ? 7.122 -2.650 -7.726 1.00 93.38 84 LEU A O 1
ATOM 639 N N . ASN A 1 85 ? 6.229 -4.669 -8.128 1.00 91.38 85 ASN A N 1
ATOM 640 C CA . ASN A 1 85 ? 7.482 -5.391 -8.005 1.00 91.38 85 ASN A CA 1
ATOM 641 C C . ASN A 1 85 ? 8.438 -5.060 -9.166 1.00 91.38 85 ASN A C 1
ATOM 643 O O . ASN A 1 85 ? 8.038 -4.857 -10.312 1.00 91.38 85 ASN A O 1
ATOM 647 N N . ASN A 1 86 ? 9.730 -5.072 -8.858 1.00 87.19 86 ASN A N 1
ATOM 648 C CA . ASN A 1 86 ? 10.820 -4.586 -9.701 1.00 87.19 86 ASN A CA 1
ATOM 649 C C . ASN A 1 86 ? 10.922 -5.255 -11.085 1.00 87.19 86 ASN A C 1
ATOM 651 O O . ASN A 1 86 ? 11.494 -4.671 -11.998 1.00 87.19 86 ASN A O 1
ATOM 655 N N . GLY A 1 87 ? 10.420 -6.483 -11.237 1.00 84.88 87 GLY A N 1
ATOM 656 C CA . GLY A 1 87 ? 10.491 -7.245 -12.489 1.00 84.88 87 GLY A CA 1
ATOM 657 C C . GLY A 1 87 ? 9.385 -6.934 -13.502 1.00 84.88 87 GLY A C 1
ATOM 658 O O . GLY A 1 87 ? 9.406 -7.498 -14.590 1.00 84.88 87 GLY A O 1
ATOM 659 N N . PHE A 1 88 ? 8.419 -6.070 -13.173 1.00 87.75 88 PHE A N 1
ATOM 660 C CA . PHE A 1 88 ? 7.182 -5.904 -13.950 1.00 87.75 88 PHE A CA 1
ATOM 661 C C . PHE A 1 88 ? 7.035 -4.513 -14.583 1.00 87.75 88 PHE A C 1
ATOM 663 O O . PHE A 1 88 ? 5.947 -3.951 -14.631 1.00 87.75 88 PHE A O 1
ATOM 670 N N . HIS A 1 89 ? 8.131 -3.929 -15.074 1.00 86.50 89 HIS A N 1
ATOM 671 C CA . HIS A 1 89 ? 8.135 -2.581 -15.669 1.00 86.50 89 HIS A CA 1
ATOM 672 C C . HIS A 1 89 ? 7.659 -2.529 -17.134 1.00 86.50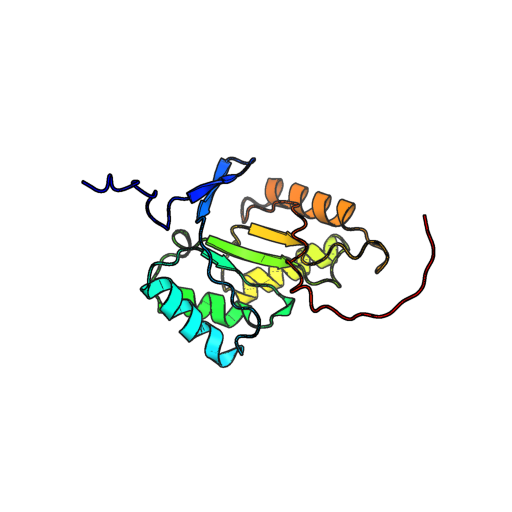 89 HIS A C 1
ATOM 674 O O . HIS A 1 89 ? 7.514 -1.455 -17.715 1.00 86.50 89 HIS A O 1
ATOM 680 N N . ARG A 1 90 ? 7.375 -3.667 -17.778 1.00 86.12 90 ARG A N 1
ATOM 681 C CA . ARG A 1 90 ? 6.715 -3.641 -19.093 1.00 86.12 90 ARG A CA 1
ATOM 682 C C . ARG A 1 90 ? 5.220 -3.351 -18.892 1.00 86.12 90 ARG A C 1
ATOM 684 O O . ARG A 1 90 ? 4.639 -3.900 -17.959 1.00 86.12 90 ARG A O 1
ATOM 691 N N . PRO A 1 91 ? 4.560 -2.557 -19.756 1.00 83.50 91 PRO A N 1
ATOM 692 C CA . PRO A 1 91 ? 3.156 -2.165 -19.578 1.00 83.50 91 PRO A CA 1
ATOM 693 C C . PRO A 1 91 ? 2.182 -3.314 -19.275 1.00 83.50 91 PRO A C 1
ATOM 695 O O . PRO A 1 91 ? 1.376 -3.208 -18.354 1.00 83.50 91 PRO A O 1
ATOM 698 N N . ASP A 1 92 ? 2.267 -4.422 -20.012 1.00 85.94 92 ASP A N 1
ATOM 699 C CA . ASP A 1 92 ? 1.368 -5.565 -19.804 1.00 85.94 92 ASP A CA 1
ATOM 700 C C . ASP A 1 92 ? 1.717 -6.371 -18.553 1.00 85.94 92 ASP A C 1
ATOM 702 O O . ASP A 1 92 ? 0.829 -6.943 -17.925 1.00 85.94 92 ASP A O 1
ATOM 706 N N . ASP A 1 93 ? 2.992 -6.392 -18.164 1.00 89.62 93 ASP A N 1
ATOM 707 C CA . ASP A 1 93 ? 3.438 -7.032 -16.927 1.00 89.62 93 ASP A CA 1
ATOM 708 C C . ASP A 1 93 ? 2.938 -6.237 -15.717 1.00 89.62 93 ASP A C 1
ATOM 710 O O . ASP A 1 93 ? 2.427 -6.824 -14.768 1.00 89.62 93 ASP A O 1
ATOM 714 N N . ALA A 1 94 ? 3.005 -4.903 -15.785 1.00 88.75 94 ALA A N 1
ATOM 715 C CA . ALA A 1 94 ? 2.503 -4.013 -14.744 1.00 88.75 94 ALA A CA 1
ATOM 716 C C . ALA A 1 94 ? 0.990 -4.165 -14.526 1.00 88.75 94 ALA A C 1
ATOM 718 O O . ALA A 1 94 ? 0.539 -4.152 -13.382 1.00 88.75 94 ALA A O 1
ATOM 719 N N . ARG A 1 95 ? 0.215 -4.333 -15.609 1.00 87.25 95 ARG A N 1
ATOM 720 C CA . ARG A 1 95 ? -1.234 -4.589 -15.533 1.00 87.25 95 ARG A CA 1
ATOM 721 C C . ARG A 1 95 ? -1.531 -5.900 -14.817 1.00 87.25 95 ARG A C 1
ATOM 723 O O . ARG A 1 95 ? -2.249 -5.888 -13.826 1.00 87.25 95 ARG A O 1
ATOM 730 N N . ARG A 1 96 ? -0.915 -7.002 -15.264 1.00 91.81 96 ARG A N 1
ATOM 731 C CA . ARG A 1 96 ? -1.108 -8.319 -14.636 1.00 91.81 96 ARG A CA 1
ATOM 732 C C . ARG A 1 96 ? -0.698 -8.309 -13.166 1.00 91.81 96 ARG A C 1
ATOM 734 O O . ARG A 1 96 ? -1.444 -8.787 -12.325 1.00 91.81 96 ARG A O 1
ATOM 741 N N . ALA A 1 97 ? 0.439 -7.692 -12.848 1.00 93.12 97 ALA A N 1
ATOM 742 C CA . ALA A 1 97 ? 0.902 -7.589 -11.471 1.00 93.12 97 ALA A CA 1
ATOM 743 C C . ALA A 1 97 ? -0.087 -6.807 -10.589 1.00 93.12 97 ALA A C 1
ATOM 745 O O . ALA A 1 97 ? -0.298 -7.161 -9.436 1.00 93.12 97 ALA A O 1
ATOM 746 N N . PHE A 1 98 ? -0.700 -5.737 -11.093 1.00 92.19 98 PHE A N 1
ATOM 747 C CA . PHE A 1 98 ? -1.712 -5.012 -10.325 1.00 92.19 98 PHE A CA 1
ATOM 748 C C . PHE A 1 98 ? -2.979 -5.844 -10.094 1.00 92.19 98 PHE A C 1
ATOM 750 O O . PHE A 1 98 ? -3.502 -5.826 -8.981 1.00 92.19 98 PHE A O 1
ATOM 757 N N . ASP A 1 99 ? -3.438 -6.607 -11.091 1.00 92.62 99 ASP A N 1
ATOM 758 C CA . ASP A 1 99 ? -4.558 -7.543 -10.916 1.00 92.62 99 ASP A CA 1
ATOM 759 C C . ASP A 1 99 ? -4.232 -8.598 -9.842 1.00 92.62 99 ASP A C 1
ATOM 761 O O . ASP A 1 99 ? -5.077 -8.910 -9.000 1.00 92.62 99 ASP A O 1
ATOM 765 N N . ASP A 1 100 ? -2.982 -9.075 -9.794 1.00 96.44 100 ASP A N 1
ATOM 766 C CA . ASP A 1 100 ? -2.507 -9.969 -8.731 1.00 96.44 100 ASP A CA 1
ATOM 767 C C . ASP A 1 100 ? -2.585 -9.296 -7.349 1.00 96.44 100 ASP A C 1
ATOM 769 O O . ASP A 1 100 ? -3.017 -9.926 -6.381 1.00 96.44 100 ASP A O 1
ATOM 773 N N . THR A 1 101 ? -2.231 -8.009 -7.243 1.00 96.75 101 THR A N 1
ATOM 774 C CA . THR A 1 101 ? -2.389 -7.225 -6.003 1.00 96.75 101 THR A CA 1
ATOM 775 C C . THR A 1 101 ? -3.857 -7.114 -5.590 1.00 96.75 101 THR A C 1
ATOM 777 O O . THR A 1 101 ? -4.172 -7.350 -4.422 1.00 96.75 101 THR A O 1
ATOM 780 N N . LEU A 1 102 ? -4.769 -6.792 -6.515 1.00 95.94 102 LEU A N 1
ATOM 781 C CA . LEU A 1 102 ? -6.207 -6.720 -6.227 1.00 95.94 102 LEU A CA 1
ATOM 782 C C . LEU A 1 102 ? -6.748 -8.069 -5.742 1.00 95.94 102 LEU A C 1
ATOM 784 O O . LEU A 1 102 ? -7.429 -8.143 -4.714 1.00 95.94 102 LEU A O 1
ATOM 788 N N . SER A 1 103 ? -6.375 -9.149 -6.433 1.00 97.44 103 SER A N 1
ATOM 789 C CA . SER A 1 103 ? -6.754 -10.507 -6.053 1.00 97.44 103 SER A CA 1
ATOM 790 C C . SER A 1 103 ? -6.186 -10.901 -4.690 1.00 97.44 103 SER A C 1
ATOM 792 O O . SER A 1 103 ? -6.892 -11.543 -3.913 1.00 97.44 103 SER A O 1
ATOM 794 N N . ALA A 1 104 ? -4.937 -10.537 -4.385 1.00 98.06 104 ALA A N 1
ATOM 795 C CA . ALA A 1 104 ? -4.314 -10.836 -3.102 1.00 98.06 104 ALA A CA 1
ATOM 796 C C . ALA A 1 104 ? -4.996 -10.074 -1.962 1.00 98.06 104 ALA A C 1
ATOM 798 O O . ALA A 1 104 ? -5.324 -10.681 -0.946 1.00 98.06 104 ALA A O 1
ATOM 799 N N . LEU A 1 105 ? -5.262 -8.778 -2.144 1.00 97.56 105 LEU A N 1
ATOM 800 C CA . LEU A 1 105 ? -5.985 -7.950 -1.175 1.00 97.56 105 LEU A CA 1
ATOM 801 C C . LEU A 1 105 ? -7.460 -8.359 -1.030 1.00 97.56 105 LEU A C 1
ATOM 803 O O . LEU A 1 105 ? -8.083 -8.022 -0.025 1.00 97.56 105 LEU A O 1
ATOM 807 N N . GLY A 1 106 ? -8.029 -9.056 -2.019 1.00 96.75 106 GLY A N 1
ATOM 808 C CA . GLY A 1 106 ? -9.462 -9.339 -2.078 1.00 96.75 106 GLY A CA 1
ATOM 809 C C . GLY A 1 106 ? -10.284 -8.055 -2.207 1.00 96.75 106 GLY A C 1
ATOM 810 O O . GLY A 1 106 ? -11.287 -7.895 -1.515 1.00 96.75 106 GLY A O 1
ATOM 811 N N . SER A 1 107 ? -9.819 -7.115 -3.033 1.00 93.19 107 SER A N 1
ATOM 812 C CA . SER A 1 107 ? -10.418 -5.792 -3.200 1.00 93.19 107 SER A CA 1
ATOM 813 C C . SER A 1 107 ? -10.488 -5.410 -4.672 1.00 93.19 107 SER A C 1
ATOM 815 O O . SER A 1 107 ? -9.589 -5.739 -5.438 1.00 93.19 107 SER A O 1
ATOM 817 N N . ASP A 1 108 ? -11.517 -4.656 -5.051 1.00 91.81 108 ASP A N 1
ATOM 818 C CA . ASP A 1 108 ? -11.679 -4.182 -6.428 1.00 91.81 108 ASP A CA 1
ATOM 819 C C . ASP A 1 108 ? -10.756 -2.995 -6.759 1.00 91.81 108 ASP A C 1
ATOM 821 O O . ASP A 1 108 ? -10.591 -2.626 -7.919 1.00 91.81 108 ASP A O 1
ATOM 825 N N . TYR A 1 109 ? -10.146 -2.366 -5.750 1.00 91.31 109 TYR A N 1
ATOM 826 C CA . TYR A 1 109 ? -9.277 -1.212 -5.951 1.00 91.31 109 TYR A CA 1
ATOM 827 C C . TYR A 1 109 ? -8.174 -1.089 -4.893 1.00 91.31 109 TYR A C 1
ATOM 829 O O . TYR A 1 109 ? -8.267 -1.575 -3.763 1.00 91.31 109 TYR A O 1
ATOM 837 N N . VAL A 1 110 ? -7.142 -0.327 -5.247 1.00 93.38 110 VAL A N 1
ATOM 838 C CA . VAL A 1 110 ? -6.108 0.175 -4.336 1.00 93.38 110 VAL A CA 1
ATOM 839 C C . VAL A 1 110 ? -6.083 1.701 -4.417 1.00 93.38 110 VAL A C 1
ATOM 841 O O . VAL A 1 110 ? -6.298 2.274 -5.489 1.00 93.38 110 VAL A O 1
ATOM 844 N N . ASP A 1 111 ? -5.891 2.364 -3.279 1.00 94.00 111 ASP A N 1
ATOM 845 C CA . ASP A 1 111 ? -5.993 3.824 -3.184 1.00 94.00 111 ASP A CA 1
ATOM 846 C C . ASP A 1 111 ? -4.770 4.516 -3.785 1.00 94.00 111 ASP A C 1
ATOM 848 O O . ASP A 1 111 ? -4.890 5.576 -4.398 1.00 94.00 111 ASP A O 1
ATOM 852 N N . LEU A 1 112 ? -3.602 3.886 -3.636 1.00 93.56 112 LEU A N 1
ATOM 853 C CA . LEU A 1 112 ? -2.345 4.331 -4.213 1.00 93.56 112 LEU A CA 1
ATOM 854 C C . LEU A 1 112 ? -1.487 3.130 -4.609 1.00 93.56 112 LEU A C 1
ATOM 856 O O . LEU A 1 112 ? -1.236 2.229 -3.810 1.00 93.56 112 LEU A O 1
ATOM 860 N N . PHE A 1 113 ? -0.977 3.136 -5.835 1.00 93.44 113 PHE A N 1
ATOM 861 C CA . PHE A 1 113 ? -0.049 2.111 -6.295 1.00 93.44 113 PHE A CA 1
ATOM 862 C C . PHE A 1 113 ? 1.176 2.746 -6.942 1.00 93.44 113 PHE A C 1
ATOM 864 O O . PHE A 1 113 ? 1.056 3.618 -7.801 1.00 93.44 113 PHE A O 1
ATOM 871 N N . LEU A 1 114 ? 2.349 2.356 -6.444 1.00 92.56 114 LEU A N 1
ATOM 872 C CA . LEU A 1 114 ? 3.622 3.029 -6.697 1.00 92.56 114 LEU A CA 1
ATOM 873 C C . LEU A 1 114 ? 4.587 2.133 -7.473 1.00 92.56 114 LEU A C 1
ATOM 875 O O . LEU A 1 114 ? 4.560 0.911 -7.354 1.00 92.56 114 LEU A O 1
ATOM 879 N N . ILE A 1 115 ? 5.534 2.737 -8.187 1.00 90.44 115 ILE A N 1
ATOM 880 C CA . ILE A 1 115 ? 6.731 2.019 -8.645 1.00 90.44 115 ILE A CA 1
ATOM 881 C C . ILE A 1 115 ? 7.651 1.842 -7.434 1.00 90.44 115 ILE A C 1
ATOM 883 O O . ILE A 1 115 ? 8.078 2.835 -6.843 1.00 90.44 115 ILE A O 1
ATOM 887 N N . HIS A 1 116 ? 7.958 0.597 -7.054 1.00 92.50 116 HIS A N 1
ATOM 888 C CA . HIS A 1 116 ? 8.745 0.325 -5.846 1.00 92.50 116 HIS A CA 1
ATOM 889 C C . HIS A 1 116 ? 10.196 0.804 -5.984 1.00 92.50 116 HIS A C 1
ATOM 891 O O . HIS A 1 116 ? 10.714 1.457 -5.083 1.00 92.50 116 HIS A O 1
ATOM 897 N N . TRP A 1 117 ? 10.837 0.523 -7.122 1.00 87.19 117 TRP A N 1
ATOM 898 C CA . TRP A 1 117 ? 12.162 1.042 -7.465 1.00 87.19 117 TRP A CA 1
ATOM 899 C C . TRP A 1 117 ? 12.238 1.349 -8.960 1.00 87.19 117 TRP A C 1
ATOM 901 O O . TRP A 1 117 ? 11.735 0.565 -9.752 1.00 87.19 117 TRP A O 1
ATOM 911 N N . PRO A 1 118 ? 12.890 2.446 -9.382 1.00 80.56 118 PRO A N 1
ATOM 912 C CA . PRO A 1 118 ? 12.885 2.862 -10.786 1.00 80.56 118 PRO A CA 1
ATOM 913 C C . PRO A 1 118 ? 13.738 1.973 -11.705 1.00 80.56 118 PRO A C 1
ATOM 915 O O . PRO A 1 118 ? 13.450 1.895 -12.892 1.00 80.56 118 PRO A O 1
ATOM 918 N N . LEU A 1 119 ? 14.786 1.331 -11.172 1.00 82.00 119 LEU A N 1
ATOM 919 C CA . LEU A 1 119 ? 15.687 0.405 -11.882 1.00 82.00 119 LEU A CA 1
ATOM 920 C C . LEU A 1 119 ? 15.983 0.776 -13.356 1.00 82.00 119 LEU A C 1
ATOM 922 O O . LEU A 1 119 ? 15.784 -0.047 -14.242 1.00 82.00 119 LEU A O 1
ATOM 926 N N . PRO A 1 120 ? 16.488 1.990 -13.645 1.00 71.12 120 PRO A N 1
ATOM 927 C CA . PRO A 1 120 ? 16.565 2.531 -15.010 1.00 71.12 120 PRO A CA 1
ATOM 928 C C . PRO A 1 120 ? 17.511 1.775 -15.956 1.00 71.12 120 PRO A C 1
ATOM 930 O O . PRO A 1 120 ? 17.521 2.041 -17.152 1.00 71.12 120 PRO A O 1
ATOM 933 N N . THR A 1 121 ? 18.344 0.885 -15.419 1.00 68.69 121 THR A N 1
ATOM 934 C CA . THR A 1 121 ? 19.352 0.110 -16.152 1.00 68.69 121 THR A CA 1
ATOM 935 C C . THR A 1 121 ? 19.048 -1.387 -16.192 1.00 68.69 121 THR A C 1
ATOM 937 O O . THR A 1 121 ? 19.847 -2.150 -16.730 1.00 68.69 121 THR A O 1
ATOM 940 N N . LEU A 1 122 ? 17.932 -1.824 -15.600 1.00 62.28 122 LEU A N 1
ATOM 941 C CA . LEU A 1 122 ? 17.503 -3.218 -15.595 1.00 62.28 122 LEU A CA 1
ATOM 942 C C . LEU A 1 122 ? 16.166 -3.349 -16.324 1.00 62.28 122 LEU A C 1
ATOM 944 O O . LEU A 1 122 ? 15.255 -2.563 -16.084 1.00 62.28 122 LEU A O 1
ATOM 948 N N . TYR A 1 123 ? 16.063 -4.415 -17.124 1.00 60.38 123 TYR A N 1
ATOM 949 C CA . TYR A 1 123 ? 14.914 -4.780 -17.958 1.00 60.38 123 TYR A CA 1
ATOM 950 C C . TYR A 1 123 ? 14.757 -3.867 -19.185 1.00 60.38 123 TYR A C 1
ATOM 952 O O . TYR A 1 123 ? 15.012 -2.671 -19.124 1.00 60.38 123 TYR A O 1
ATOM 960 N N . ASP A 1 124 ? 14.327 -4.421 -20.320 1.00 66.75 124 ASP A N 1
ATOM 961 C CA . ASP A 1 124 ? 14.088 -3.676 -21.574 1.00 66.75 124 ASP A CA 1
ATOM 962 C C . ASP A 1 124 ? 12.877 -2.707 -21.487 1.00 66.75 124 ASP A C 1
ATOM 964 O O . ASP A 1 124 ? 12.220 -2.412 -22.485 1.00 66.75 124 ASP A O 1
ATOM 968 N N . GLY A 1 125 ? 12.524 -2.252 -20.281 1.00 61.97 125 GLY A N 1
ATOM 969 C CA . GLY A 1 125 ? 11.450 -1.312 -19.979 1.00 61.97 125 GLY A CA 1
ATOM 970 C C . GLY A 1 125 ? 11.931 -0.248 -18.994 1.00 61.97 125 GLY A C 1
ATOM 971 O O . GLY A 1 125 ? 12.813 -0.496 -18.179 1.00 61.97 125 GLY A O 1
ATOM 972 N N . ASP A 1 126 ? 11.352 0.949 -19.062 1.00 75.62 126 ASP A N 1
ATOM 973 C CA . ASP A 1 126 ? 11.777 2.092 -18.252 1.00 75.62 126 ASP A CA 1
ATOM 974 C C . ASP A 1 126 ? 10.663 2.564 -17.300 1.00 75.62 126 ASP A C 1
ATOM 976 O O . ASP A 1 126 ? 9.464 2.432 -17.565 1.00 75.62 126 ASP A O 1
ATOM 980 N N . PHE A 1 127 ? 11.042 3.145 -16.161 1.00 73.69 127 PHE A N 1
ATOM 981 C CA . PHE A 1 127 ? 10.075 3.608 -15.160 1.00 73.69 127 PHE A CA 1
ATOM 982 C C . PHE A 1 127 ? 9.191 4.767 -15.657 1.00 73.69 127 PHE A C 1
ATOM 984 O O . PHE A 1 127 ? 8.110 4.985 -15.111 1.00 73.69 127 PHE A O 1
ATOM 991 N N . VAL A 1 128 ? 9.604 5.504 -16.695 1.00 81.69 128 VAL A N 1
ATOM 992 C CA . VAL A 1 128 ? 8.812 6.596 -17.278 1.00 81.69 128 VAL A CA 1
ATOM 993 C C . VAL A 1 128 ? 7.679 6.029 -18.133 1.00 81.69 128 VAL A C 1
ATOM 995 O O . VAL A 1 128 ? 6.537 6.467 -18.003 1.00 81.69 128 VAL A O 1
ATOM 998 N N . SER A 1 129 ? 7.946 5.042 -18.991 1.00 78.19 129 SER A N 1
ATOM 999 C CA . SER A 1 129 ? 6.913 4.317 -19.740 1.00 78.19 129 SER A CA 1
ATOM 1000 C C . SER A 1 129 ? 5.996 3.531 -18.805 1.00 78.19 129 SER A C 1
ATOM 1002 O O . SER A 1 129 ? 4.777 3.601 -18.973 1.00 78.19 129 SER A O 1
ATOM 1004 N N . THR A 1 130 ? 6.548 2.907 -17.761 1.00 78.31 130 THR A N 1
ATOM 1005 C CA . THR A 1 130 ? 5.772 2.265 -16.687 1.00 78.31 130 THR A CA 1
ATOM 1006 C C . THR A 1 130 ? 4.825 3.261 -16.012 1.00 78.31 130 THR A C 1
ATOM 1008 O O . THR A 1 130 ? 3.618 3.026 -15.938 1.00 78.31 130 THR A O 1
ATOM 1011 N N . GLY A 1 131 ? 5.345 4.410 -15.571 1.00 74.31 131 GLY A N 1
ATOM 1012 C CA . GLY A 1 131 ? 4.560 5.450 -14.907 1.00 74.31 131 GLY A CA 1
ATOM 1013 C C . GLY A 1 131 ? 3.487 6.050 -15.817 1.00 74.31 131 GLY A C 1
ATOM 1014 O O . GLY A 1 131 ? 2.354 6.250 -15.386 1.00 74.31 131 GLY A O 1
ATOM 1015 N N . ARG A 1 132 ? 3.796 6.265 -17.104 1.00 80.25 132 ARG A N 1
ATOM 1016 C CA . ARG A 1 132 ? 2.806 6.694 -18.106 1.00 80.25 132 ARG A CA 1
ATOM 1017 C C . ARG A 1 132 ? 1.704 5.657 -18.305 1.00 80.25 132 ARG A C 1
ATOM 1019 O O . ARG A 1 132 ? 0.544 6.041 -18.412 1.00 80.25 132 ARG A O 1
ATOM 1026 N N . CYS A 1 133 ? 2.044 4.368 -18.336 1.00 74.25 133 CYS A N 1
ATOM 1027 C CA . CYS A 1 133 ? 1.059 3.293 -18.437 1.00 74.25 133 CYS A CA 1
ATOM 1028 C C . CYS A 1 133 ? 0.124 3.279 -17.222 1.00 74.25 133 CYS A C 1
ATOM 1030 O O . CYS A 1 133 ? -1.093 3.246 -17.393 1.00 74.25 133 CYS A O 1
ATOM 1032 N N . GLN A 1 134 ? 0.677 3.373 -16.010 1.00 73.44 134 GLN A N 1
ATOM 1033 C CA . GLN A 1 134 ? -0.109 3.435 -14.775 1.00 73.44 134 GLN A CA 1
ATOM 1034 C C . GLN A 1 134 ? -1.031 4.666 -14.743 1.00 73.44 134 GLN A C 1
ATOM 1036 O O . GLN A 1 134 ? -2.221 4.537 -14.470 1.00 73.44 134 GLN A O 1
ATOM 1041 N N . ALA A 1 135 ? -0.525 5.848 -15.110 1.00 69.19 135 ALA A N 1
ATOM 1042 C CA . ALA A 1 135 ? -1.317 7.080 -15.153 1.00 69.19 135 ALA A CA 1
ATOM 1043 C C . ALA A 1 135 ? -2.395 7.080 -16.252 1.00 69.19 135 ALA A C 1
ATOM 1045 O O . ALA A 1 135 ? -3.460 7.672 -16.087 1.00 69.19 135 ALA A O 1
ATOM 1046 N N . ALA A 1 136 ? -2.131 6.442 -17.396 1.00 60.59 136 ALA A N 1
ATOM 1047 C CA . ALA A 1 136 ? -3.149 6.246 -18.419 1.00 60.59 136 ALA A CA 1
ATOM 1048 C C . ALA A 1 136 ? -4.244 5.307 -17.901 1.00 60.59 136 ALA A C 1
ATOM 1050 O O . ALA A 1 136 ? -5.424 5.600 -18.056 1.00 60.59 136 ALA A O 1
ATOM 1051 N N . TRP A 1 137 ? -3.865 4.213 -17.239 1.00 61.28 137 TRP A N 1
ATOM 1052 C CA . TRP A 1 137 ? -4.813 3.224 -16.747 1.00 61.28 137 TRP A CA 1
ATOM 1053 C C . TRP A 1 137 ? -5.750 3.762 -15.665 1.00 61.28 137 TRP A C 1
ATOM 1055 O O . TRP A 1 137 ? -6.956 3.562 -15.788 1.00 61.28 137 TRP A O 1
ATOM 1065 N N . SER A 1 138 ? -5.246 4.529 -14.691 1.00 60.38 138 SER A N 1
ATOM 1066 C CA . SER A 1 138 ? -6.098 5.133 -13.650 1.00 60.38 138 SER A CA 1
ATOM 1067 C C . SER A 1 138 ? -7.171 6.071 -14.195 1.00 60.38 138 SER A C 1
ATOM 1069 O O . SER A 1 138 ? -8.207 6.264 -13.563 1.00 60.38 138 SER A O 1
ATOM 1071 N N . ARG A 1 139 ? -6.959 6.641 -15.386 1.00 54.31 139 ARG A N 1
ATOM 1072 C CA . ARG A 1 139 ? -7.962 7.463 -16.075 1.00 54.31 139 ARG A CA 1
ATOM 1073 C C . ARG A 1 139 ? -9.048 6.636 -16.767 1.00 54.31 139 ARG A C 1
ATOM 1075 O O . ARG A 1 139 ? -10.132 7.164 -16.989 1.00 54.31 139 ARG A O 1
ATOM 1082 N N . PHE A 1 140 ? -8.768 5.379 -17.114 1.00 40.56 140 PHE A N 1
ATOM 1083 C CA . PHE A 1 140 ? -9.689 4.499 -17.842 1.00 40.56 140 PHE A CA 1
ATOM 1084 C C . PHE A 1 140 ? -10.427 3.500 -16.948 1.00 40.56 140 PHE A C 1
ATOM 1086 O O . PHE A 1 140 ? -11.553 3.140 -17.274 1.00 40.56 140 PHE A O 1
ATOM 1093 N N . SER A 1 141 ? -9.819 3.028 -15.856 1.00 45.59 141 SER A N 1
ATOM 1094 C CA . SER A 1 141 ? -10.387 1.927 -15.072 1.00 45.59 141 SER A CA 1
ATOM 1095 C C . SER A 1 141 ? -11.532 2.343 -14.156 1.00 45.59 141 SER A C 1
ATOM 1097 O O . SER A 1 141 ? -12.357 1.499 -13.840 1.00 45.59 141 SER A O 1
ATOM 1099 N N . GLY A 1 142 ? -11.589 3.584 -13.658 1.00 45.22 142 GLY A N 1
ATOM 1100 C CA . GLY A 1 142 ? -12.545 3.969 -12.600 1.00 45.22 142 GLY A CA 1
ATOM 1101 C C . GLY A 1 142 ? -12.382 3.193 -11.273 1.00 45.22 142 GLY A C 1
ATOM 1102 O O . GLY A 1 142 ? -13.036 3.518 -10.286 1.00 45.22 142 GLY A O 1
ATOM 1103 N N . LEU A 1 143 ? -11.480 2.209 -11.249 1.00 45.34 143 LEU A N 1
ATOM 1104 C CA . LEU A 1 143 ? -11.108 1.304 -10.173 1.00 45.34 143 LEU A CA 1
ATOM 1105 C C . LEU A 1 143 ? -9.636 1.593 -9.846 1.00 45.34 143 LEU A C 1
ATOM 1107 O O . LEU A 1 143 ? -8.740 1.236 -10.611 1.00 45.34 143 LEU A O 1
ATOM 1111 N N . GLY A 1 144 ? -9.402 2.305 -8.743 1.00 46.28 144 GLY A N 1
ATOM 1112 C CA . GLY A 1 144 ? -8.068 2.618 -8.220 1.00 46.28 144 GLY A CA 1
ATOM 1113 C C . GLY A 1 144 ? -7.368 3.817 -8.873 1.00 46.28 144 GLY A C 1
ATOM 1114 O O . GLY A 1 144 ? -7.350 3.987 -10.093 1.00 46.28 144 GLY A O 1
ATOM 1115 N N . ARG A 1 145 ? -6.778 4.681 -8.038 1.00 54.06 145 ARG A N 1
ATOM 1116 C CA . ARG A 1 145 ? -6.085 5.908 -8.463 1.00 54.06 145 ARG A CA 1
ATOM 1117 C C . ARG A 1 145 ? -4.574 5.663 -8.422 1.00 54.06 145 ARG A C 1
ATOM 1119 O O . ARG A 1 145 ? -3.979 5.475 -7.370 1.00 54.06 145 ARG A O 1
ATOM 1126 N N . LEU A 1 146 ? -3.943 5.626 -9.594 1.00 51.06 146 LEU A N 1
ATOM 1127 C CA . LEU A 1 146 ? -2.499 5.416 -9.740 1.00 51.06 146 LEU A CA 1
ATOM 1128 C C . LEU A 1 146 ? -1.791 6.764 -9.873 1.00 51.06 146 LEU A C 1
ATOM 1130 O O . LEU A 1 146 ? -2.015 7.480 -10.854 1.00 51.06 146 LEU A O 1
ATOM 1134 N N . MET A 1 147 ? -0.916 7.086 -8.919 1.00 40.25 147 MET A N 1
ATOM 1135 C CA . MET A 1 147 ? 0.025 8.199 -9.040 1.00 40.25 147 MET A CA 1
ATOM 1136 C C . MET A 1 147 ? 1.383 7.670 -9.513 1.00 40.25 147 MET A C 1
ATOM 1138 O O . MET A 1 147 ? 1.948 6.791 -8.861 1.00 40.25 147 MET A O 1
ATOM 1142 N N . PRO A 1 148 ? 1.967 8.221 -10.592 1.00 39.31 148 PRO A N 1
ATOM 1143 C CA . PRO A 1 148 ? 3.326 7.898 -11.003 1.00 39.31 148 PRO A CA 1
ATOM 1144 C C . PRO A 1 148 ? 4.324 8.623 -10.087 1.00 39.31 148 PRO A C 1
ATOM 1146 O O . PRO A 1 148 ? 5.021 9.540 -10.512 1.00 39.31 148 PRO A O 1
ATOM 1149 N N . THR A 1 149 ? 4.384 8.239 -8.813 1.00 37.59 149 THR A N 1
ATOM 1150 C CA . THR A 1 149 ? 5.389 8.752 -7.878 1.00 37.59 149 THR A CA 1
ATOM 1151 C C . THR A 1 149 ? 6.390 7.645 -7.581 1.00 37.59 149 THR A C 1
ATOM 1153 O O . THR A 1 149 ? 6.044 6.593 -7.050 1.00 37.59 149 THR A O 1
ATOM 1156 N N . VAL A 1 150 ? 7.654 7.880 -7.930 1.00 36.47 150 VAL A N 1
ATOM 1157 C CA . VAL A 1 150 ? 8.772 7.031 -7.509 1.00 36.47 150 VAL A CA 1
ATOM 1158 C C . VAL A 1 150 ? 9.107 7.410 -6.067 1.00 36.47 150 VAL A C 1
ATOM 1160 O O . VAL A 1 150 ? 9.717 8.452 -5.833 1.00 36.47 150 VAL A O 1
ATOM 1163 N N . LEU A 1 151 ? 8.713 6.591 -5.090 1.00 38.22 151 LEU A N 1
ATOM 1164 C CA . LEU A 1 151 ? 9.252 6.701 -3.733 1.00 38.22 151 LEU A CA 1
ATOM 1165 C C . LEU A 1 151 ? 10.490 5.806 -3.630 1.00 38.22 151 LEU A C 1
ATOM 1167 O O . LEU A 1 151 ? 10.386 4.602 -3.413 1.00 38.22 151 LEU A O 1
ATOM 1171 N N . ALA A 1 152 ? 11.678 6.400 -3.753 1.00 29.28 152 ALA A N 1
ATOM 1172 C CA . ALA A 1 152 ? 12.893 5.758 -3.270 1.00 29.28 152 ALA A CA 1
ATOM 1173 C C . ALA A 1 152 ? 12.802 5.693 -1.738 1.00 29.28 152 ALA A C 1
ATOM 1175 O O . ALA A 1 152 ? 12.920 6.713 -1.057 1.00 29.28 152 ALA A O 1
ATOM 1176 N N . GLY A 1 1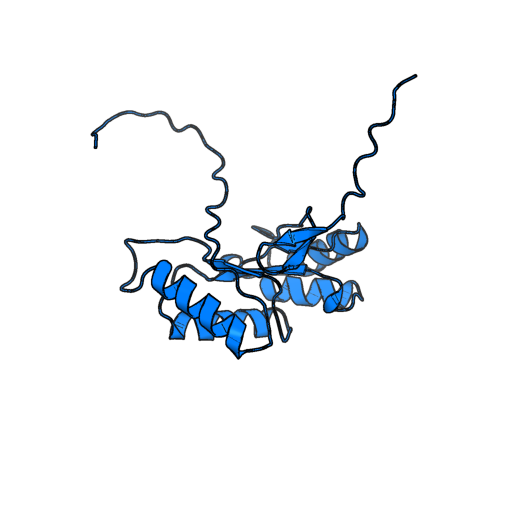53 ? 12.525 4.505 -1.196 1.00 27.33 153 GLY A N 1
ATOM 1177 C CA . GLY A 1 153 ? 12.473 4.285 0.245 1.00 27.33 153 GLY A CA 1
ATOM 1178 C C . GLY A 1 153 ? 13.770 4.750 0.907 1.00 27.33 153 GLY A C 1
ATOM 1179 O O . GLY A 1 153 ? 14.863 4.411 0.449 1.00 27.33 153 GLY A O 1
ATOM 1180 N N . ALA A 1 154 ? 13.636 5.541 1.974 1.00 32.69 154 ALA A N 1
ATOM 1181 C CA . ALA A 1 154 ? 14.733 6.015 2.802 1.00 32.69 154 ALA A CA 1
ATOM 1182 C C . ALA A 1 154 ? 15.612 4.835 3.236 1.00 32.69 154 ALA A C 1
ATOM 1184 O O . ALA A 1 154 ? 15.265 4.056 4.126 1.00 32.69 154 ALA A O 1
ATOM 1185 N N . GLY A 1 155 ? 16.771 4.705 2.592 1.00 25.27 155 GLY A N 1
ATOM 1186 C CA . GLY A 1 155 ? 17.827 3.838 3.068 1.00 25.27 155 GLY A CA 1
ATOM 1187 C C . GLY A 1 155 ? 18.234 4.309 4.455 1.00 25.27 155 GLY A C 1
ATOM 1188 O O . GLY A 1 155 ? 18.666 5.449 4.632 1.00 25.27 155 GLY A O 1
ATOM 1189 N N . VAL A 1 156 ? 18.130 3.424 5.445 1.00 28.03 156 VAL A N 1
ATOM 1190 C CA . VAL A 1 156 ? 18.952 3.538 6.647 1.00 28.03 156 VAL A CA 1
ATOM 1191 C C . VAL A 1 156 ? 20.388 3.629 6.144 1.00 28.03 156 VAL A C 1
ATOM 1193 O O . VAL A 1 156 ? 20.942 2.656 5.632 1.00 28.03 156 VAL A O 1
ATOM 1196 N N . CYS A 1 157 ? 20.957 4.833 6.222 1.00 27.20 157 CYS A N 1
ATOM 1197 C CA . CYS A 1 157 ? 22.352 5.121 5.937 1.00 27.20 157 CYS A CA 1
ATOM 1198 C C . CYS A 1 157 ? 23.204 4.379 6.972 1.00 27.20 157 CYS A C 1
ATOM 1200 O O . CYS A 1 157 ? 23.652 4.926 7.978 1.00 27.20 157 CYS A O 1
ATOM 1202 N N . GLY A 1 158 ? 23.397 3.083 6.743 1.00 27.17 158 GLY A N 1
ATOM 1203 C CA . GLY A 1 158 ? 24.444 2.314 7.376 1.00 27.17 158 GLY A CA 1
ATOM 1204 C C . GLY A 1 158 ? 25.761 2.815 6.809 1.00 27.17 158 GLY A C 1
ATOM 1205 O O . GLY A 1 158 ? 26.152 2.423 5.713 1.00 27.17 158 GLY A O 1
ATOM 1206 N N . ARG A 1 159 ? 26.439 3.702 7.546 1.00 28.89 159 ARG A N 1
ATOM 1207 C CA . ARG A 1 159 ? 27.837 4.076 7.298 1.00 28.89 159 ARG A CA 1
ATOM 1208 C C . ARG A 1 159 ? 28.673 2.807 7.104 1.00 28.89 159 ARG A C 1
ATOM 1210 O O . ARG A 1 159 ? 29.137 2.215 8.075 1.00 28.89 159 ARG A O 1
ATOM 1217 N N . ARG A 1 160 ? 28.962 2.441 5.857 1.00 27.09 160 ARG A N 1
ATOM 1218 C CA . ARG A 1 160 ? 30.186 1.716 5.520 1.00 27.09 160 ARG A CA 1
ATOM 1219 C C . ARG A 1 160 ? 31.172 2.726 4.962 1.00 27.09 160 ARG A C 1
ATOM 1221 O O . ARG A 1 160 ? 31.074 3.170 3.826 1.00 27.09 160 ARG A O 1
ATOM 1228 N N . ARG A 1 161 ? 32.130 3.103 5.810 1.00 32.12 161 ARG A N 1
ATOM 1229 C CA . ARG A 1 161 ? 33.417 3.633 5.360 1.00 32.12 161 ARG A CA 1
ATOM 1230 C C . ARG A 1 161 ? 34.075 2.540 4.514 1.00 32.12 161 ARG A C 1
ATOM 1232 O O . ARG A 1 161 ? 34.346 1.483 5.070 1.00 32.12 161 ARG A O 1
ATOM 1239 N N . ASN A 1 162 ? 34.356 2.783 3.237 1.00 27.14 162 ASN A N 1
ATOM 1240 C CA . ASN A 1 162 ? 35.726 2.809 2.716 1.00 27.14 162 ASN A CA 1
ATOM 1241 C C . ASN A 1 162 ? 35.751 3.306 1.256 1.00 27.14 162 ASN A C 1
ATOM 1243 O O . ASN A 1 162 ? 34.734 3.344 0.579 1.00 27.14 162 ASN A O 1
ATOM 1247 N N . ARG A 1 163 ? 36.946 3.750 0.882 1.00 31.41 163 ARG A N 1
ATOM 1248 C CA . ARG A 1 163 ? 37.406 4.682 -0.150 1.00 31.41 163 ARG A CA 1
ATOM 1249 C C . ARG A 1 163 ? 37.290 4.222 -1.611 1.00 31.41 163 ARG A C 1
ATOM 1251 O O . ARG A 1 163 ? 37.068 3.050 -1.881 1.00 31.41 163 ARG A O 1
ATOM 1258 N N . SER A 1 164 ? 37.618 5.197 -2.478 1.00 29.64 164 SER A N 1
ATOM 1259 C CA . SER A 1 164 ? 37.891 5.177 -3.932 1.00 29.64 164 SER A CA 1
ATOM 1260 C C . SER A 1 164 ? 36.675 4.912 -4.819 1.00 29.64 164 SER A C 1
ATOM 1262 O O . SER A 1 164 ? 36.000 3.920 -4.623 1.00 29.64 164 SER A O 1
ATOM 1264 N N . GLY A 1 165 ? 36.318 5.714 -5.819 1.00 27.16 165 GLY A N 1
ATOM 1265 C CA . GLY A 1 165 ? 36.896 6.892 -6.462 1.00 27.16 165 GLY A CA 1
ATOM 1266 C C . GLY A 1 165 ? 36.147 7.098 -7.795 1.00 27.16 165 GLY A C 1
ATOM 1267 O O . GLY A 1 165 ? 35.460 6.183 -8.237 1.00 27.16 165 GLY A O 1
ATOM 1268 N N . CYS A 1 166 ? 36.328 8.271 -8.408 1.00 25.33 166 CYS A N 1
ATOM 1269 C CA . CYS A 1 166 ? 35.860 8.717 -9.735 1.00 25.33 166 CYS A CA 1
ATOM 1270 C C . CYS A 1 166 ? 34.530 9.500 -9.818 1.00 25.33 166 CYS A C 1
ATOM 1272 O O . CYS A 1 166 ? 33.435 8.964 -9.695 1.00 25.33 166 CYS A O 1
ATOM 1274 N N . ALA A 1 167 ? 34.723 10.802 -10.083 1.00 25.25 167 ALA A N 1
ATOM 1275 C CA . ALA A 1 167 ? 33.850 11.738 -10.797 1.00 25.25 167 ALA A CA 1
ATOM 1276 C C . ALA A 1 167 ? 33.509 11.199 -12.207 1.00 25.25 167 ALA A C 1
ATOM 1278 O O . ALA A 1 167 ? 34.269 10.384 -12.726 1.00 25.25 167 ALA A O 1
ATOM 1279 N N . TRP A 1 168 ? 32.431 11.571 -12.894 1.00 34.38 168 TRP A N 1
ATOM 1280 C CA . TRP A 1 168 ? 31.579 12.762 -12.901 1.00 34.38 168 TRP A CA 1
ATOM 1281 C C . TRP A 1 168 ? 30.116 12.352 -13.086 1.00 34.38 168 TRP A C 1
ATOM 1283 O O . TRP A 1 168 ? 29.896 11.286 -13.705 1.00 34.38 168 TRP A O 1
#

Foldseek 3Di:
DPDPPPDPDQQAFDQDPVRDTHGPDEDECAPPDQVCLLVVLLVCVVVPHQEYEEEVVSVRLLSNLNNCVVNVDDPVSHAYEYEDDPVQQDLVSSVVSVVVSCVSSVHQAHAEYEHAAQPQPDDPHGLVVSQVSQCVVLVPPVGYHYHHDHDPPDPPPPDDDDDDDDDD

Sequence (168 aa):
MVTSKTFPPMNAPIELNDGTRIPQLGFGVFKIEPEKTAAAVKVALDVGYRHIDTAQMYGNERGVGEGIRDAGLDRGDVFITSKLNNGFHRPDDARRAFDDTLSALGSDYVDLFLIHWPLPTLYDGDFVSTGRCQAAWSRFSGLGRLMPTVLAGAGVCGRRRNRSGCAW

Organism: NCBI:txid146020